Protein AF-A0A534AKU2-F1 (afdb_monomer)

Solvent-accessible surface area (backbone atoms only — not comparable to full-atom values): 5344 Å² total; per-residue (Å²): 106,74,69,56,55,46,52,48,54,33,48,78,67,65,27,39,74,83,92,69,94,62,51,67,70,50,43,52,71,52,44,66,61,97,46,73,70,43,45,52,27,48,44,48,29,44,52,50,54,47,37,66,74,68,60,89,50,86,70,57,66,66,60,53,52,50,26,51,51,37,38,50,53,41,44,50,63,70,68,44,75,81,76,67,89,83,80,89,127

Nearest PDB structures (foldseek):
  6fes-assembly1_A  TM=4.910E-01  e=7.655E+00  synthetic construct

Structure (mmCIF, N/CA/C/O backbone):
data_AF-A0A534AKU2-F1
#
_entry.id   AF-A0A534AKU2-F1
#
loop_
_atom_site.group_PDB
_atom_site.id
_atom_site.type_symbol
_atom_site.label_atom_id
_atom_site.label_alt_id
_atom_site.label_comp_id
_atom_site.label_asym_id
_atom_site.label_entity_id
_atom_site.label_seq_id
_atom_site.pdbx_PDB_ins_code
_atom_site.Cartn_x
_atom_site.Cartn_y
_atom_site.Cartn_z
_atom_site.occupancy
_atom_site.B_iso_or_equiv
_atom_site.auth_seq_id
_atom_site.auth_comp_id
_atom_site.auth_asym_id
_atom_site.auth_atom_id
_atom_site.pdbx_PDB_model_num
ATOM 1 N N . MET A 1 1 ? 5.765 -9.241 1.322 1.00 80.00 1 MET A N 1
ATOM 2 C CA . MET A 1 1 ? 6.015 -8.128 0.366 1.00 80.00 1 MET A CA 1
A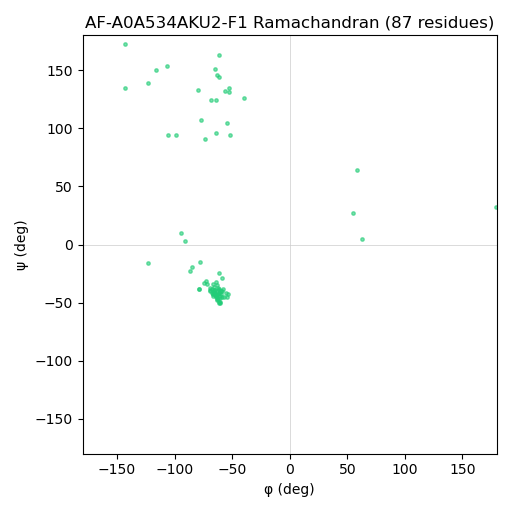TOM 3 C C . MET A 1 1 ? 5.624 -6.787 1.011 1.00 80.00 1 MET A C 1
ATOM 5 O O . MET A 1 1 ? 4.718 -6.795 1.829 1.00 80.00 1 MET A O 1
ATOM 9 N N . LEU A 1 2 ? 6.251 -5.638 0.689 1.00 91.12 2 LEU A N 1
ATOM 10 C CA . LEU A 1 2 ? 5.963 -4.340 1.357 1.00 91.12 2 LEU A CA 1
ATOM 11 C C . LEU A 1 2 ? 4.477 -3.932 1.307 1.00 91.12 2 LEU A C 1
ATOM 13 O O . LEU A 1 2 ? 3.925 -3.495 2.310 1.00 91.12 2 LEU A O 1
ATOM 17 N N . LEU A 1 3 ? 3.810 -4.132 0.167 1.00 90.19 3 LEU A N 1
ATOM 18 C CA . LEU A 1 3 ? 2.382 -3.831 0.029 1.00 90.19 3 LEU A CA 1
ATOM 19 C C . LEU A 1 3 ? 1.498 -4.703 0.944 1.00 90.19 3 LEU A C 1
ATOM 21 O O . LEU A 1 3 ? 0.488 -4.222 1.441 1.00 90.19 3 LEU A O 1
ATOM 25 N N . GLU A 1 4 ? 1.886 -5.954 1.216 1.00 89.25 4 GLU A N 1
ATOM 26 C CA . GLU A 1 4 ? 1.157 -6.833 2.149 1.00 89.25 4 GLU A CA 1
ATOM 27 C C . GLU A 1 4 ? 1.295 -6.348 3.594 1.00 89.25 4 GLU A C 1
ATOM 29 O O . GLU A 1 4 ? 0.321 -6.385 4.337 1.00 89.25 4 GLU A O 1
ATOM 34 N N . LEU A 1 5 ? 2.472 -5.839 3.978 1.00 91.81 5 LEU A N 1
ATOM 35 C CA . LEU A 1 5 ? 2.674 -5.239 5.300 1.00 91.81 5 LEU A CA 1
ATOM 36 C C . LEU A 1 5 ? 1.800 -3.995 5.478 1.00 91.81 5 LEU A C 1
ATOM 38 O O . LEU A 1 5 ? 1.155 -3.841 6.508 1.00 91.81 5 LEU A O 1
ATOM 42 N N . ILE A 1 6 ? 1.725 -3.137 4.457 1.00 92.94 6 ILE A N 1
ATOM 43 C CA . ILE A 1 6 ? 0.855 -1.954 4.479 1.00 92.94 6 ILE A CA 1
ATOM 44 C C . ILE A 1 6 ? -0.619 -2.364 4.551 1.00 92.94 6 ILE A C 1
ATOM 46 O O . ILE A 1 6 ? -1.363 -1.813 5.357 1.00 92.94 6 ILE A O 1
ATOM 50 N N . ALA A 1 7 ? -1.048 -3.349 3.756 1.00 89.94 7 ALA A N 1
ATOM 51 C CA . ALA A 1 7 ? -2.420 -3.852 3.801 1.00 89.94 7 ALA A CA 1
ATOM 52 C C . ALA A 1 7 ? -2.770 -4.439 5.180 1.00 89.94 7 ALA A C 1
ATOM 54 O O . ALA A 1 7 ? -3.847 -4.154 5.700 1.00 89.94 7 ALA A O 1
ATOM 55 N N . ALA A 1 8 ? -1.850 -5.187 5.798 1.00 89.31 8 ALA A N 1
ATOM 56 C CA . ALA A 1 8 ? -2.013 -5.712 7.150 1.00 89.31 8 ALA A CA 1
ATOM 57 C C . ALA A 1 8 ? -2.129 -4.586 8.186 1.00 89.31 8 ALA A C 1
ATOM 59 O O . ALA A 1 8 ? -3.079 -4.583 8.958 1.00 89.31 8 ALA A O 1
ATOM 60 N N . ARG A 1 9 ? -1.249 -3.574 8.145 1.00 91.69 9 ARG A N 1
ATOM 61 C CA . ARG A 1 9 ? -1.328 -2.404 9.040 1.00 91.69 9 ARG A CA 1
ATOM 62 C C . ARG A 1 9 ? -2.639 -1.643 8.890 1.00 91.69 9 ARG A C 1
ATOM 64 O O . ARG A 1 9 ? -3.238 -1.235 9.878 1.00 91.69 9 ARG A O 1
ATOM 71 N N . LEU A 1 10 ? -3.103 -1.453 7.656 1.00 91.19 10 LEU A N 1
ATOM 72 C CA . LEU A 1 10 ? -4.390 -0.813 7.409 1.00 91.19 10 LEU A CA 1
ATOM 73 C C . LEU A 1 10 ? -5.545 -1.658 7.959 1.00 91.19 10 LEU A C 1
ATOM 75 O O . LEU A 1 10 ? -6.476 -1.090 8.515 1.00 91.19 10 LEU A O 1
ATOM 79 N N . ALA A 1 11 ? -5.495 -2.986 7.838 1.00 88.81 11 ALA A N 1
ATOM 80 C CA . ALA A 1 11 ? -6.503 -3.874 8.414 1.00 88.81 11 ALA A CA 1
ATOM 81 C C . ALA A 1 11 ? -6.480 -3.862 9.954 1.00 88.81 11 ALA A C 1
ATOM 83 O O . ALA A 1 11 ? -7.532 -3.732 10.566 1.00 88.81 11 ALA A O 1
ATOM 84 N N . GLU A 1 12 ? -5.295 -3.919 10.571 1.00 90.25 12 GLU A N 1
ATOM 85 C CA . GLU A 1 12 ? -5.090 -3.838 12.029 1.00 90.25 12 GLU A CA 1
ATOM 86 C C . GLU A 1 12 ? -5.634 -2.532 12.631 1.00 90.25 12 GLU A C 1
ATOM 88 O O . GLU A 1 12 ? -6.038 -2.504 13.788 1.00 90.25 12 GLU A O 1
ATOM 93 N N . GLN A 1 13 ? -5.656 -1.449 11.849 1.00 91.12 13 GLN A N 1
ATOM 94 C CA . GLN A 1 13 ? -6.178 -0.140 12.254 1.00 91.12 13 GLN A CA 1
ATOM 95 C C . GLN A 1 13 ? -7.651 0.079 11.859 1.00 91.12 13 GLN A C 1
ATOM 97 O O . GLN A 1 13 ? -8.130 1.214 11.896 1.00 91.12 13 GLN A O 1
ATOM 102 N N . ASP A 1 14 ? -8.350 -0.961 11.389 1.00 89.56 14 ASP A N 1
ATOM 103 C CA . ASP A 1 14 ? -9.699 -0.872 10.819 1.00 89.56 14 ASP A CA 1
ATOM 104 C C . ASP A 1 14 ? -9.798 0.143 9.664 1.00 89.56 14 ASP A C 1
ATOM 106 O O . ASP A 1 14 ? -10.839 0.735 9.412 1.00 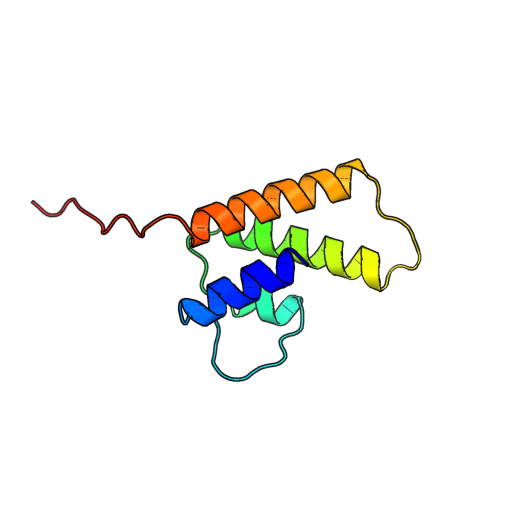89.56 14 ASP A O 1
ATOM 110 N N . ARG A 1 15 ? -8.718 0.411 8.926 1.00 89.06 15 ARG A N 1
ATOM 111 C CA . ARG A 1 15 ? -8.663 1.397 7.823 1.00 89.06 15 ARG A CA 1
ATOM 112 C C . ARG A 1 15 ? -8.994 0.804 6.460 1.00 89.06 15 ARG A C 1
ATOM 114 O O . ARG A 1 15 ? -8.966 1.528 5.463 1.00 89.06 15 ARG A O 1
ATOM 121 N N . LEU A 1 16 ? -9.341 -0.477 6.428 1.00 87.31 16 LEU A N 1
ATOM 122 C CA . LEU A 1 16 ? -9.922 -1.168 5.285 1.00 87.31 16 LEU A CA 1
ATOM 123 C C . LEU A 1 16 ? -11.339 -1.635 5.624 1.00 87.31 16 LEU A C 1
ATOM 125 O O . LEU A 1 16 ? -11.630 -1.928 6.784 1.00 87.31 16 LEU A O 1
ATOM 129 N N . PRO A 1 17 ? -12.237 -1.720 4.630 1.00 78.94 17 PRO A N 1
ATOM 130 C CA . PRO A 1 17 ? -13.518 -2.376 4.833 1.00 78.94 17 PRO A CA 1
ATOM 131 C C . PRO A 1 17 ? -13.308 -3.860 5.196 1.00 78.94 17 PRO A C 1
ATOM 133 O O . PRO A 1 17 ? -12.400 -4.495 4.649 1.00 78.94 17 PRO A O 1
ATOM 136 N N . PRO A 1 18 ? -14.146 -4.436 6.077 1.00 67.00 18 PRO A N 1
ATOM 137 C CA . PRO A 1 18 ? -14.012 -5.827 6.491 1.00 67.00 18 PRO A CA 1
ATOM 138 C C . PRO A 1 18 ? -14.208 -6.803 5.319 1.00 67.00 18 PRO A C 1
ATOM 140 O O . PRO A 1 18 ? -15.031 -6.577 4.428 1.00 67.00 18 PRO A O 1
ATOM 143 N N . ALA A 1 19 ? -13.466 -7.916 5.376 1.00 59.25 19 ALA A N 1
ATOM 144 C CA . ALA A 1 19 ? -13.653 -9.131 4.577 1.00 59.25 19 ALA A CA 1
ATOM 145 C C . ALA A 1 19 ? -13.590 -8.970 3.043 1.00 59.25 19 ALA A C 1
ATOM 147 O O . ALA A 1 19 ? -14.570 -9.247 2.350 1.00 59.25 19 ALA A O 1
ATOM 148 N N . ARG A 1 20 ? -12.435 -8.581 2.477 1.00 58.69 20 ARG A N 1
ATOM 149 C CA . ARG A 1 20 ? -12.239 -8.591 1.012 1.00 58.69 20 ARG A CA 1
ATOM 150 C C . ARG A 1 20 ? -10.830 -9.004 0.587 1.00 58.69 20 ARG A C 1
ATOM 152 O O . ARG A 1 20 ? -9.847 -8.462 1.084 1.00 58.69 20 ARG A O 1
ATOM 159 N N . ALA A 1 21 ? -10.752 -9.887 -0.411 1.00 64.69 21 ALA A N 1
ATOM 160 C CA . ALA A 1 21 ? -9.602 -9.960 -1.305 1.00 64.69 21 ALA A CA 1
ATOM 161 C C . ALA A 1 21 ? -9.688 -8.751 -2.248 1.00 64.69 21 ALA A C 1
ATOM 163 O O . ALA A 1 21 ? -10.391 -8.793 -3.252 1.00 64.69 21 ALA A O 1
ATOM 164 N N . LEU A 1 22 ? -9.068 -7.638 -1.857 1.00 70.88 22 LEU A N 1
ATOM 165 C CA . LEU A 1 22 ? -9.048 -6.423 -2.669 1.00 70.88 22 LEU A CA 1
ATOM 166 C C . LEU A 1 22 ? -7.996 -6.568 -3.766 1.00 70.88 22 LEU A C 1
ATOM 168 O O . LEU A 1 22 ? -6.846 -6.923 -3.497 1.00 70.88 22 LEU A O 1
ATOM 172 N N . THR A 1 23 ? -8.369 -6.230 -4.996 1.00 80.06 23 THR A N 1
ATOM 173 C CA . THR A 1 23 ? -7.383 -5.889 -6.022 1.00 80.06 23 THR A CA 1
ATOM 174 C C . THR A 1 23 ? -6.579 -4.663 -5.581 1.00 80.06 23 THR A C 1
ATOM 176 O O . THR A 1 23 ? -6.990 -3.896 -4.709 1.00 80.06 23 THR A O 1
ATOM 179 N N . VAL A 1 24 ? -5.428 -4.434 -6.211 1.00 76.44 24 VAL A N 1
ATOM 180 C CA . VAL A 1 24 ? -4.590 -3.249 -5.968 1.00 76.44 24 VAL A CA 1
ATOM 181 C C . VAL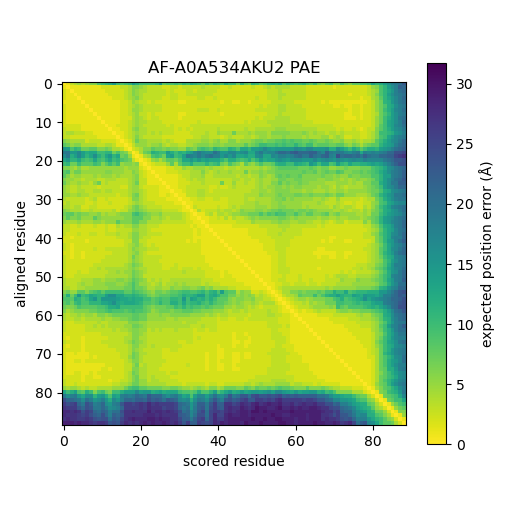 A 1 24 ? -5.379 -1.944 -6.124 1.00 76.44 24 VAL A C 1
ATOM 183 O O . VAL A 1 24 ? -5.263 -1.048 -5.289 1.00 76.44 24 VAL A O 1
ATOM 186 N N . HIS A 1 25 ? -6.222 -1.859 -7.151 1.00 77.56 25 HIS A N 1
ATOM 187 C CA . HIS A 1 25 ? -7.059 -0.689 -7.395 1.00 77.56 25 HIS A CA 1
ATOM 188 C C . HIS A 1 25 ? -8.143 -0.506 -6.321 1.00 77.56 25 HIS A C 1
ATOM 190 O O . HIS A 1 25 ? -8.447 0.608 -5.896 1.00 77.56 25 HIS A O 1
ATOM 196 N N . GLU A 1 26 ? -8.732 -1.601 -5.845 1.00 83.69 26 GLU A N 1
ATOM 197 C CA . GLU A 1 26 ? -9.717 -1.524 -4.769 1.00 83.69 26 GLU A CA 1
ATOM 198 C C . GLU A 1 26 ? -9.061 -1.191 -3.428 1.00 83.69 26 GLU A C 1
ATOM 200 O O . GLU A 1 26 ? -9.645 -0.446 -2.645 1.00 83.69 26 GLU A O 1
ATOM 205 N N . LEU A 1 27 ? -7.836 -1.665 -3.180 1.00 84.88 27 LEU A N 1
ATOM 206 C CA . LEU A 1 27 ? -7.049 -1.327 -1.995 1.00 84.88 27 LEU A CA 1
ATOM 207 C C . LEU A 1 27 ? -6.776 0.180 -1.924 1.00 84.88 27 LEU A C 1
ATOM 209 O O . LEU A 1 27 ? -7.045 0.798 -0.895 1.00 84.88 27 LEU A O 1
ATOM 213 N N . THR A 1 28 ? -6.292 0.790 -3.011 1.00 85.50 28 THR A N 1
ATOM 214 C CA . THR A 1 28 ? -5.985 2.232 -3.050 1.00 85.50 28 THR A CA 1
ATOM 215 C C . THR A 1 28 ? -7.228 3.097 -2.859 1.00 85.50 28 THR A C 1
ATOM 217 O O . THR A 1 28 ? -7.161 4.150 -2.223 1.00 85.50 28 THR A O 1
ATOM 220 N N . ARG A 1 29 ? -8.380 2.649 -3.372 1.00 85.44 29 ARG A N 1
ATOM 221 C CA . ARG A 1 29 ? -9.653 3.371 -3.256 1.00 85.44 29 ARG A CA 1
ATOM 222 C C . ARG A 1 29 ? -10.319 3.196 -1.892 1.00 85.44 29 ARG A C 1
ATOM 224 O O . ARG A 1 29 ? -10.927 4.143 -1.395 1.00 85.44 29 ARG A O 1
ATOM 231 N N . ALA A 1 30 ? -10.250 1.996 -1.320 1.00 87.69 30 ALA A N 1
ATOM 232 C CA . ALA A 1 30 ? -10.953 1.640 -0.091 1.00 87.69 30 ALA A CA 1
ATOM 233 C C . ALA A 1 30 ? -10.173 1.990 1.182 1.00 87.69 30 ALA A C 1
ATOM 235 O O . ALA A 1 30 ? -10.787 2.151 2.238 1.00 87.69 30 ALA A O 1
ATOM 236 N N . ALA A 1 31 ? -8.846 2.115 1.097 1.00 89.44 31 ALA A N 1
ATOM 237 C CA . ALA A 1 31 ? -8.020 2.501 2.229 1.00 89.44 31 ALA A CA 1
ATOM 238 C C . ALA A 1 31 ? -8.358 3.919 2.707 1.00 89.44 31 ALA A C 1
ATOM 240 O O . ALA A 1 31 ? -8.268 4.902 1.963 1.00 89.44 31 ALA A O 1
ATOM 241 N N . ARG A 1 32 ? -8.695 4.039 3.992 1.00 90.38 32 ARG A N 1
ATOM 242 C CA . ARG A 1 32 ? -8.742 5.333 4.677 1.00 90.38 32 ARG A CA 1
ATOM 243 C C . ARG A 1 32 ? -7.311 5.749 4.982 1.00 90.38 32 ARG A C 1
ATOM 245 O O . ARG A 1 32 ? -6.718 5.170 5.878 1.00 90.38 32 ARG A O 1
ATOM 252 N N . LEU A 1 33 ? -6.746 6.730 4.285 1.00 90.50 33 LEU A N 1
ATOM 253 C CA . LEU A 1 33 ? -5.337 7.139 4.439 1.00 90.50 33 LEU A CA 1
ATOM 254 C C . LEU A 1 33 ? -5.195 8.478 5.187 1.00 90.50 33 LEU A C 1
ATOM 256 O O . LEU A 1 33 ? -6.163 9.236 5.209 1.00 90.50 33 LEU A O 1
ATOM 260 N N . PRO A 1 34 ? -4.057 8.742 5.870 1.00 85.94 34 PRO A N 1
ATOM 261 C CA . PRO A 1 34 ? -3.887 9.950 6.687 1.00 85.94 34 PRO A CA 1
ATOM 262 C C . PRO A 1 34 ? -3.891 11.243 5.866 1.00 85.94 34 PRO A C 1
ATOM 264 O O . PRO A 1 34 ? -4.439 12.243 6.320 1.00 85.94 34 PRO A O 1
ATOM 267 N N . GLY A 1 35 ? -3.312 11.217 4.663 1.00 85.56 35 GLY A N 1
ATOM 268 C CA . GLY A 1 35 ? -3.298 12.356 3.749 1.00 85.56 35 GLY A CA 1
ATOM 269 C C . GLY A 1 35 ? -3.430 11.973 2.276 1.00 85.56 35 GLY A C 1
ATOM 270 O O . GLY A 1 35 ? -3.378 10.803 1.896 1.00 85.56 35 GLY A O 1
ATOM 271 N N . GLU A 1 36 ? -3.584 12.984 1.423 1.00 82.00 36 GLU A N 1
ATOM 272 C CA . GLU A 1 36 ? -3.699 12.811 -0.031 1.00 82.00 36 GLU A CA 1
ATOM 273 C C . GLU A 1 36 ? -2.405 12.258 -0.646 1.00 82.00 36 GLU A C 1
ATOM 275 O O . GLU A 1 36 ? -2.447 11.296 -1.411 1.00 82.00 36 GLU A O 1
ATOM 280 N N . SER A 1 37 ? -1.241 12.745 -0.201 1.00 87.81 37 SER A N 1
ATOM 281 C CA . SER A 1 37 ? 0.062 12.214 -0.627 1.00 87.81 37 SER A CA 1
ATOM 282 C C . SER A 1 37 ? 0.263 10.737 -0.261 1.00 87.81 37 SER A C 1
ATOM 284 O O . SER A 1 37 ? 1.018 10.033 -0.923 1.00 87.81 37 SER A O 1
ATOM 286 N N . ASP A 1 38 ? -0.420 10.221 0.765 1.00 91.06 38 ASP A N 1
ATOM 287 C CA . ASP A 1 38 ? -0.354 8.798 1.125 1.00 91.06 38 ASP A CA 1
ATOM 288 C C . ASP A 1 38 ? -1.096 7.918 0.119 1.00 91.06 38 ASP A C 1
ATOM 290 O O . ASP A 1 38 ? -0.694 6.780 -0.136 1.00 91.06 38 ASP A O 1
ATOM 294 N N . ARG A 1 39 ? -2.157 8.453 -0.496 1.00 90.31 39 ARG A N 1
ATOM 295 C CA . ARG A 1 39 ? -2.884 7.778 -1.574 1.00 90.31 39 ARG A CA 1
ATOM 296 C C . ARG A 1 39 ? -2.030 7.654 -2.824 1.00 90.31 39 ARG A C 1
ATOM 298 O O . ARG A 1 39 ? -2.030 6.588 -3.444 1.00 90.31 39 ARG A O 1
ATOM 305 N N . GLU A 1 40 ? -1.293 8.703 -3.172 1.00 90.81 40 GLU A N 1
ATOM 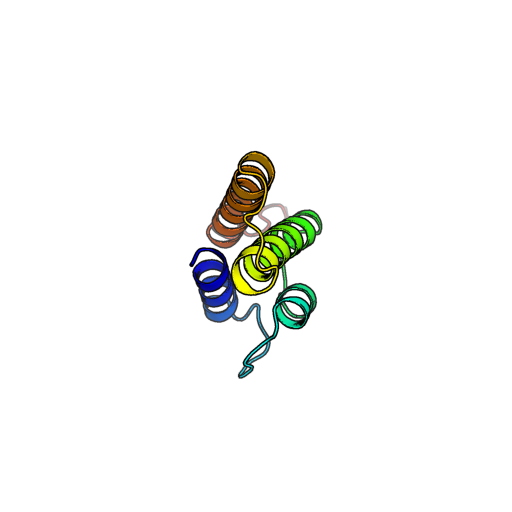306 C CA . GLU A 1 40 ? -0.328 8.669 -4.274 1.00 90.81 40 GLU A CA 1
ATOM 307 C C . GLU A 1 40 ? 0.763 7.629 -3.999 1.00 90.81 40 GLU A C 1
ATOM 309 O O . GLU A 1 40 ? 0.949 6.716 -4.803 1.00 90.81 40 GLU A O 1
ATOM 314 N N . ARG A 1 41 ? 1.379 7.665 -2.807 1.00 93.38 41 ARG A N 1
ATOM 315 C CA . ARG A 1 41 ? 2.391 6.678 -2.381 1.00 93.38 41 ARG A CA 1
ATOM 316 C C . ARG A 1 41 ? 1.885 5.235 -2.474 1.00 93.38 41 ARG A C 1
ATOM 318 O O . ARG A 1 41 ? 2.601 4.365 -2.973 1.00 93.38 41 ARG A O 1
ATOM 325 N N . LEU A 1 42 ? 0.660 4.965 -2.010 1.00 92.62 42 LEU A N 1
ATOM 326 C CA . LEU A 1 42 ? 0.060 3.630 -2.088 1.00 92.62 42 LEU A CA 1
ATOM 327 C C . LEU A 1 42 ? -0.176 3.203 -3.542 1.00 92.62 42 LEU A C 1
ATOM 329 O O . LEU A 1 42 ? 0.095 2.057 -3.896 1.00 92.62 42 LEU A O 1
ATOM 333 N N . SER A 1 43 ? -0.655 4.123 -4.381 1.00 90.88 43 SER A N 1
ATOM 334 C CA . SER A 1 43 ? -0.955 3.854 -5.791 1.00 90.88 43 SER A CA 1
ATOM 335 C C . SER A 1 43 ? 0.312 3.561 -6.593 1.00 90.88 43 SER A C 1
ATOM 337 O O . SER A 1 43 ? 0.344 2.602 -7.363 1.00 90.88 43 SER A O 1
ATOM 339 N N . GLU A 1 44 ? 1.381 4.327 -6.371 1.00 91.94 44 GLU A N 1
ATOM 340 C CA . GLU A 1 44 ? 2.682 4.111 -7.009 1.00 91.94 44 GLU A CA 1
ATOM 341 C C . GLU A 1 44 ? 3.299 2.763 -6.624 1.00 91.94 44 GLU A C 1
ATOM 343 O O . GLU A 1 44 ? 3.730 2.003 -7.500 1.00 91.94 44 GLU A O 1
ATOM 348 N N . LEU A 1 45 ? 3.306 2.437 -5.326 1.00 93.06 45 LEU A N 1
ATOM 349 C CA . LEU A 1 45 ? 3.814 1.155 -4.840 1.00 93.06 45 LEU A CA 1
ATOM 350 C C . LEU A 1 45 ? 3.026 -0.011 -5.439 1.00 93.06 45 LEU A C 1
ATOM 352 O O . LEU A 1 45 ? 3.609 -0.997 -5.892 1.00 93.06 45 LEU A O 1
ATOM 356 N N . ALA A 1 4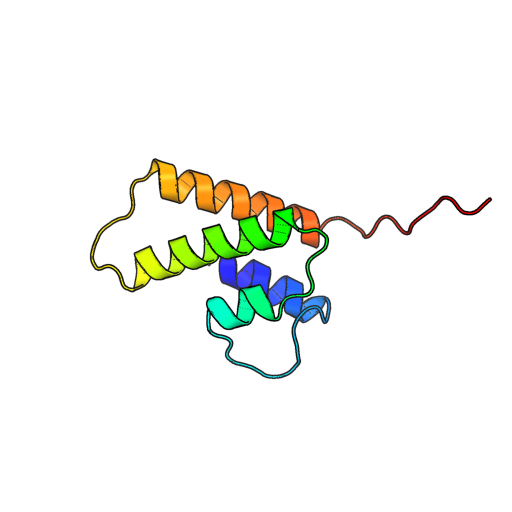6 ? 1.701 0.095 -5.445 1.00 90.94 46 ALA A N 1
ATOM 357 C CA . ALA A 1 46 ? 0.849 -0.982 -5.900 1.00 90.94 46 ALA A CA 1
ATOM 358 C C . ALA A 1 46 ? 0.973 -1.203 -7.420 1.00 90.94 46 ALA A C 1
ATOM 360 O O . ALA A 1 46 ? 1.131 -2.347 -7.850 1.00 90.94 46 ALA A O 1
ATOM 361 N N . ALA A 1 47 ? 1.070 -0.132 -8.215 1.00 89.38 47 ALA A N 1
ATOM 362 C CA . ALA A 1 47 ? 1.373 -0.221 -9.644 1.00 89.38 4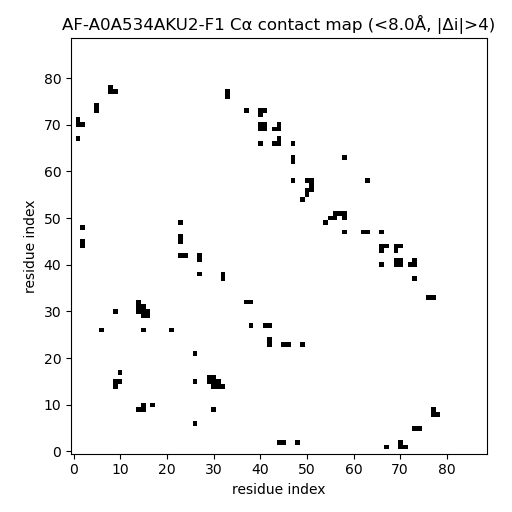7 ALA A CA 1
ATOM 363 C C . ALA A 1 47 ? 2.756 -0.846 -9.916 1.00 89.38 47 ALA A C 1
ATOM 365 O O . ALA A 1 47 ? 2.922 -1.617 -10.863 1.00 89.38 47 ALA A O 1
ATOM 366 N N . ALA A 1 48 ? 3.769 -0.547 -9.094 1.00 90.56 48 ALA A N 1
ATOM 367 C CA . ALA A 1 48 ? 5.076 -1.195 -9.203 1.00 90.56 48 ALA A CA 1
ATOM 368 C C . ALA A 1 48 ? 4.985 -2.706 -8.925 1.00 90.56 48 ALA A C 1
ATOM 370 O O . ALA A 1 48 ? 5.538 -3.500 -9.689 1.00 90.56 48 ALA A O 1
ATOM 371 N N . CYS A 1 49 ? 4.239 -3.118 -7.893 1.00 89.06 49 CYS A N 1
ATOM 372 C CA . CYS A 1 49 ? 3.990 -4.531 -7.600 1.00 89.06 49 CYS A CA 1
ATOM 373 C C . CYS A 1 49 ? 3.259 -5.250 -8.746 1.00 89.06 49 CYS A C 1
ATOM 375 O O . CYS A 1 49 ? 3.621 -6.378 -9.079 1.00 89.06 49 CYS A O 1
ATOM 377 N N . GLU A 1 50 ? 2.261 -4.617 -9.370 1.00 88.88 50 GLU A N 1
ATOM 378 C CA . GLU A 1 50 ? 1.559 -5.185 -10.529 1.00 88.88 50 GLU A CA 1
ATOM 379 C C . GLU A 1 50 ? 2.485 -5.354 -11.731 1.00 88.88 50 GLU A C 1
ATOM 381 O O . GLU A 1 50 ? 2.497 -6.419 -12.346 1.00 88.88 50 GLU A O 1
ATOM 386 N N . ARG A 1 51 ? 3.319 -4.353 -12.040 1.00 88.56 51 ARG A N 1
ATOM 387 C CA . ARG A 1 51 ? 4.286 -4.464 -13.142 1.00 88.56 51 ARG A CA 1
ATOM 388 C C . ARG A 1 51 ? 5.270 -5.607 -12.919 1.00 88.56 51 ARG A C 1
ATOM 390 O O . ARG A 1 51 ? 5.490 -6.380 -13.845 1.00 88.56 51 ARG A O 1
ATOM 397 N N . VAL A 1 52 ? 5.814 -5.756 -11.711 1.00 88.44 52 VAL A N 1
ATOM 398 C CA . VAL A 1 52 ? 6.712 -6.879 -11.379 1.00 88.44 52 VAL A CA 1
ATOM 399 C C . VAL A 1 52 ? 6.013 -8.226 -11.580 1.00 88.44 52 VAL A C 1
ATOM 401 O O . VAL A 1 52 ? 6.626 -9.163 -12.079 1.00 88.44 52 VAL A O 1
ATOM 404 N N . ARG A 1 53 ? 4.731 -8.330 -11.214 1.00 86.06 53 ARG A N 1
ATOM 405 C CA . ARG A 1 53 ? 3.972 -9.587 -11.285 1.00 86.06 53 ARG A CA 1
ATOM 406 C C . ARG A 1 53 ? 3.486 -9.944 -12.685 1.00 86.06 53 ARG A C 1
ATOM 408 O O . ARG A 1 53 ? 3.470 -11.121 -13.025 1.00 86.06 53 ARG A O 1
ATOM 415 N N . PHE A 1 54 ? 3.066 -8.954 -13.469 1.00 86.38 54 PHE A N 1
ATOM 416 C CA . PHE A 1 54 ? 2.268 -9.195 -14.673 1.00 86.38 54 PHE A CA 1
ATOM 417 C C . PHE A 1 54 ? 2.871 -8.639 -15.964 1.00 86.38 54 PHE A C 1
ATOM 419 O O . PHE A 1 54 ? 2.440 -9.042 -17.038 1.00 86.38 54 PHE A O 1
ATOM 426 N N . SER A 1 55 ? 3.853 -7.731 -15.915 1.00 84.12 55 SER A N 1
ATOM 427 C CA . SER A 1 55 ? 4.328 -7.076 -17.148 1.00 84.12 55 SER A CA 1
ATOM 428 C C . SER A 1 55 ? 5.256 -7.939 -18.008 1.00 84.12 55 SER A C 1
ATOM 430 O O . SER A 1 55 ? 5.522 -7.584 -19.156 1.00 84.12 55 SER A O 1
ATOM 432 N N . GLY A 1 56 ? 5.798 -9.035 -17.462 1.00 79.44 56 GLY A N 1
ATOM 433 C CA . GLY A 1 56 ? 6.804 -9.864 -18.138 1.00 79.44 56 GLY A CA 1
ATOM 434 C C . GLY A 1 56 ? 8.119 -9.132 -18.451 1.00 79.44 56 GLY A C 1
ATOM 435 O O . GLY A 1 56 ? 8.989 -9.702 -19.104 1.00 79.44 56 GLY A O 1
ATOM 436 N N . ARG A 1 57 ? 8.275 -7.878 -18.002 1.00 81.12 57 ARG A N 1
ATOM 437 C CA . ARG A 1 57 ? 9.476 -7.053 -18.149 1.00 81.12 57 ARG A CA 1
ATOM 438 C C . ARG A 1 57 ? 9.954 -6.610 -16.775 1.00 81.12 57 ARG A C 1
ATOM 440 O O . ARG A 1 57 ? 9.155 -6.222 -15.925 1.00 81.12 57 ARG A O 1
ATOM 447 N N . GLU A 1 58 ? 11.264 -6.633 -16.567 1.00 80.44 58 GLU A N 1
ATOM 448 C CA . GLU A 1 58 ? 11.837 -6.092 -15.339 1.00 80.44 58 GLU A CA 1
ATOM 449 C C . GLU A 1 58 ? 11.660 -4.561 -15.333 1.00 80.44 58 GLU A C 1
ATOM 451 O O . GLU A 1 58 ? 12.043 -3.898 -16.304 1.00 80.44 58 GLU A O 1
ATOM 456 N N . PRO A 1 59 ? 11.032 -3.972 -14.298 1.00 83.62 59 PRO A N 1
ATOM 457 C CA . PRO A 1 59 ? 10.931 -2.523 -14.193 1.00 83.62 59 PRO A CA 1
ATOM 458 C C . PRO A 1 59 ? 12.318 -1.901 -14.004 1.00 83.62 59 PRO A C 1
ATOM 460 O O . PRO A 1 59 ? 13.199 -2.500 -13.391 1.00 83.62 59 PRO A O 1
ATOM 463 N N . ALA A 1 60 ? 12.491 -0.664 -14.479 1.00 89.81 60 ALA A N 1
ATOM 464 C CA . ALA A 1 60 ? 13.718 0.094 -14.243 1.00 89.81 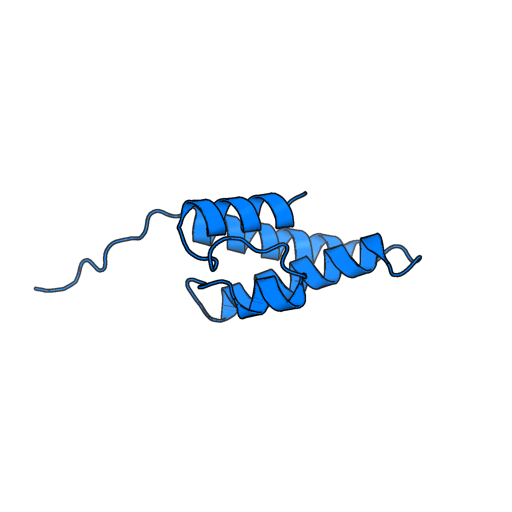60 ALA A CA 1
ATOM 465 C C . ALA A 1 60 ? 14.043 0.144 -12.739 1.00 89.81 60 ALA A C 1
ATOM 467 O O . ALA A 1 60 ? 13.157 0.398 -11.911 1.00 89.81 60 ALA A O 1
ATOM 468 N N . ARG A 1 61 ? 15.312 -0.092 -12.384 1.00 89.44 61 ARG A N 1
ATOM 469 C CA . ARG A 1 61 ? 15.756 -0.173 -10.983 1.00 89.44 61 ARG A CA 1
ATOM 470 C C . ARG A 1 61 ? 15.441 1.099 -10.210 1.00 89.44 61 ARG A C 1
ATOM 472 O O . ARG A 1 61 ? 15.027 1.021 -9.057 1.00 89.44 61 ARG A O 1
ATOM 479 N N . GLU A 1 62 ? 15.589 2.250 -10.848 1.00 92.12 62 GLU A N 1
ATOM 480 C CA . GLU A 1 62 ? 15.323 3.567 -10.277 1.00 92.12 62 GLU A CA 1
ATOM 481 C C . GLU A 1 62 ? 13.835 3.730 -9.950 1.00 92.12 62 GLU A C 1
ATOM 483 O O . GLU A 1 62 ? 13.481 4.186 -8.863 1.00 92.12 62 GLU A O 1
ATOM 488 N N . ALA A 1 63 ? 12.956 3.284 -10.852 1.00 89.31 63 ALA A N 1
ATOM 489 C CA . ALA A 1 63 ? 11.511 3.327 -10.647 1.00 89.31 63 ALA A CA 1
ATOM 490 C C . ALA A 1 63 ? 11.076 2.398 -9.502 1.00 89.31 63 ALA A C 1
ATOM 492 O O . ALA A 1 63 ? 10.240 2.773 -8.678 1.00 89.31 63 ALA A O 1
ATOM 493 N N . LEU A 1 64 ? 11.673 1.205 -9.408 1.00 90.81 64 LEU A N 1
ATOM 494 C CA . LEU A 1 64 ? 11.417 0.285 -8.301 1.00 90.81 64 LEU A CA 1
ATOM 495 C C . LEU A 1 64 ? 11.932 0.847 -6.967 1.00 90.81 64 LEU A C 1
ATOM 497 O O . LEU A 1 64 ? 11.230 0.779 -5.958 1.00 90.81 64 LEU A O 1
ATOM 501 N N . ALA A 1 65 ? 13.129 1.437 -6.953 1.00 93.75 65 ALA A N 1
ATOM 502 C CA . ALA A 1 65 ? 13.705 2.060 -5.765 1.00 93.75 65 ALA A CA 1
ATOM 503 C C . ALA A 1 65 ? 12.855 3.238 -5.264 1.00 93.75 65 ALA A C 1
ATOM 505 O O . ALA A 1 65 ? 12.595 3.333 -4.061 1.00 93.75 65 ALA A O 1
ATOM 506 N N . ALA A 1 66 ? 12.368 4.085 -6.177 1.00 93.75 66 ALA A N 1
ATOM 507 C CA . ALA A 1 66 ? 11.460 5.181 -5.858 1.00 93.75 66 ALA A CA 1
ATOM 508 C C . ALA A 1 66 ? 10.150 4.662 -5.244 1.00 93.75 66 ALA A C 1
ATOM 510 O O . ALA A 1 66 ? 9.785 5.085 -4.147 1.00 93.75 66 ALA A O 1
ATOM 511 N N . ALA A 1 67 ? 9.503 3.676 -5.876 1.00 94.06 67 ALA A N 1
ATOM 512 C CA . ALA A 1 67 ? 8.268 3.075 -5.368 1.00 94.06 67 ALA A CA 1
ATOM 513 C C . ALA A 1 67 ? 8.450 2.450 -3.972 1.00 94.06 67 ALA A C 1
ATOM 515 O O . ALA A 1 67 ? 7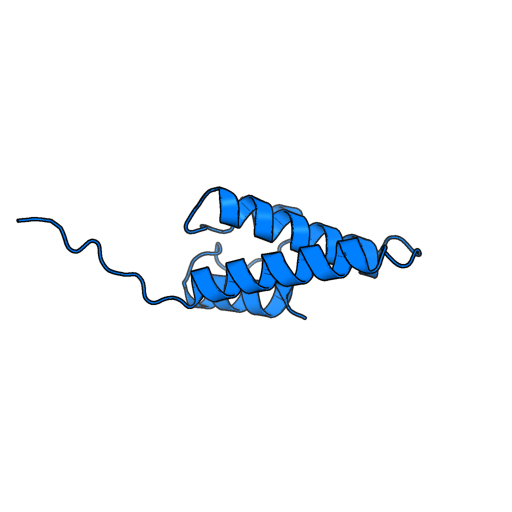.604 2.614 -3.092 1.00 94.06 67 ALA A O 1
ATOM 516 N N . LEU A 1 68 ? 9.582 1.782 -3.726 1.00 95.12 68 LEU A N 1
ATOM 517 C CA . LEU A 1 68 ? 9.917 1.249 -2.404 1.00 95.12 68 LEU A CA 1
ATOM 518 C C . LEU A 1 68 ? 10.151 2.357 -1.370 1.00 95.12 68 LEU A C 1
ATOM 520 O O . LEU A 1 68 ? 9.741 2.203 -0.221 1.00 95.12 68 LEU A O 1
ATOM 524 N N . SER A 1 69 ? 10.794 3.464 -1.752 1.00 96.38 69 SER A N 1
ATOM 525 C CA . SER A 1 69 ? 10.984 4.617 -0.864 1.00 96.38 69 SER A CA 1
ATOM 526 C C . SER A 1 69 ? 9.643 5.213 -0.442 1.00 96.38 69 SER A C 1
ATOM 528 O O . SER A 1 69 ? 9.376 5.335 0.752 1.00 96.38 69 SER A O 1
ATOM 530 N N . ARG A 1 70 ? 8.756 5.474 -1.408 1.00 94.81 70 ARG A N 1
ATOM 531 C CA . ARG A 1 70 ? 7.396 5.975 -1.163 1.00 94.81 70 ARG A CA 1
ATOM 532 C C . ARG A 1 70 ? 6.560 5.019 -0.317 1.00 94.81 70 ARG A C 1
ATOM 534 O O . ARG A 1 70 ? 5.863 5.452 0.596 1.00 94.81 70 ARG A O 1
ATOM 541 N N . GLY A 1 71 ? 6.675 3.715 -0.562 1.00 95.38 71 GLY A N 1
ATOM 542 C CA . GLY A 1 71 ? 6.023 2.693 0.252 1.00 95.38 71 GLY A CA 1
ATOM 543 C C . GLY A 1 71 ? 6.495 2.691 1.709 1.00 95.38 71 GLY A C 1
ATOM 544 O O . GLY A 1 71 ? 5.684 2.539 2.619 1.00 95.38 71 GLY A O 1
ATOM 545 N N . ARG A 1 72 ? 7.795 2.898 1.949 1.00 96.00 72 ARG A N 1
ATOM 546 C CA . ARG A 1 72 ? 8.343 3.015 3.310 1.00 96.00 72 ARG A CA 1
ATOM 547 C C . ARG A 1 72 ? 7.894 4.298 4.007 1.00 96.00 72 ARG A C 1
ATOM 549 O O . ARG A 1 72 ? 7.572 4.235 5.186 1.00 96.00 72 ARG A O 1
ATOM 556 N N . GLU A 1 73 ? 7.831 5.423 3.292 1.00 95.50 73 GLU A N 1
ATOM 557 C CA . GLU A 1 73 ? 7.260 6.675 3.818 1.00 95.50 73 GLU A CA 1
ATOM 558 C C . GLU A 1 73 ? 5.813 6.467 4.281 1.00 95.50 73 GLU A C 1
ATOM 560 O O . GLU A 1 73 ? 5.451 6.879 5.381 1.00 95.50 73 GLU A O 1
ATOM 565 N N . LEU A 1 74 ? 5.002 5.779 3.470 1.00 95.06 74 LEU A N 1
ATOM 566 C CA . LEU A 1 74 ? 3.621 5.457 3.820 1.00 95.06 74 LEU A CA 1
ATOM 567 C C . LEU A 1 74 ? 3.538 4.551 5.052 1.00 95.06 74 LEU A C 1
ATOM 569 O O . LEU A 1 74 ? 2.760 4.824 5.961 1.00 95.06 74 LEU A O 1
ATOM 573 N N . LEU A 1 75 ? 4.336 3.482 5.100 1.00 94.81 75 LEU A N 1
ATOM 574 C CA . LEU A 1 75 ? 4.350 2.584 6.253 1.00 94.81 75 LEU A CA 1
ATOM 575 C C . LEU A 1 75 ? 4.716 3.342 7.536 1.00 94.81 75 LEU A C 1
ATOM 577 O O . LEU A 1 75 ? 4.011 3.221 8.532 1.00 94.81 75 LEU A O 1
ATOM 581 N N . ALA A 1 76 ? 5.741 4.195 7.483 1.00 93.94 76 ALA A N 1
ATOM 582 C CA . ALA A 1 76 ? 6.133 5.031 8.613 1.00 93.94 76 ALA A CA 1
ATOM 583 C C . ALA A 1 76 ? 5.016 6.001 9.040 1.00 93.94 76 ALA A C 1
ATOM 585 O O . ALA A 1 76 ? 4.807 6.203 10.233 1.00 93.94 76 ALA A O 1
ATOM 586 N N . ALA A 1 77 ? 4.266 6.574 8.093 1.00 92.19 77 ALA A N 1
ATOM 587 C CA . ALA A 1 77 ? 3.118 7.431 8.396 1.00 92.19 77 ALA A CA 1
ATOM 588 C C . ALA A 1 77 ? 1.957 6.664 9.056 1.00 92.19 77 ALA A C 1
ATOM 590 O O . ALA A 1 77 ? 1.257 7.222 9.898 1.00 92.19 77 ALA A O 1
ATOM 591 N N . LEU A 1 78 ? 1.755 5.393 8.695 1.00 91.31 78 LEU A N 1
ATOM 592 C CA . LEU A 1 78 ? 0.757 4.522 9.323 1.00 91.31 78 LEU A CA 1
ATOM 593 C C . LEU A 1 78 ? 1.191 4.046 10.715 1.00 91.31 78 LEU A C 1
ATOM 595 O O . LEU A 1 78 ? 0.336 3.851 11.573 1.00 91.31 78 LEU A O 1
ATOM 599 N N . GLU A 1 79 ? 2.489 3.846 10.936 1.00 91.38 79 GLU A N 1
ATOM 600 C CA . GLU A 1 79 ? 3.056 3.396 12.215 1.00 91.38 79 GLU A CA 1
ATOM 601 C C . GLU A 1 79 ? 3.311 4.538 13.201 1.00 91.38 79 GLU A C 1
ATOM 603 O O . GLU A 1 79 ? 3.431 4.300 14.405 1.00 91.38 79 GLU A O 1
ATOM 608 N N . ALA A 1 80 ? 3.383 5.779 12.715 1.00 86.94 80 ALA A N 1
ATOM 609 C CA . ALA A 1 80 ? 3.476 6.944 13.573 1.00 86.94 80 ALA A CA 1
ATOM 610 C C . ALA A 1 80 ? 2.286 6.947 14.550 1.00 86.94 80 ALA A C 1
ATOM 612 O O . ALA A 1 80 ? 1.138 6.798 14.117 1.00 86.94 80 ALA A O 1
ATOM 613 N N . PRO A 1 81 ? 2.523 7.151 15.861 1.00 70.88 81 PRO A N 1
ATOM 614 C CA . PRO A 1 81 ? 1.435 7.366 16.797 1.00 70.88 81 PRO A CA 1
ATOM 615 C C . PRO A 1 81 ? 0.577 8.498 16.249 1.00 70.88 81 PRO A C 1
ATOM 617 O O . PRO A 1 81 ? 1.120 9.542 15.871 1.00 70.88 81 PRO A O 1
ATOM 620 N N . VAL A 1 82 ? -0.745 8.305 16.204 1.00 61.56 82 VAL A N 1
ATOM 621 C CA . VAL A 1 82 ? -1.667 9.417 15.981 1.00 61.56 82 VAL A CA 1
ATOM 622 C C . VAL A 1 82 ? -1.311 10.433 17.055 1.00 61.56 82 VAL A C 1
ATOM 624 O O . VAL A 1 82 ? -1.600 10.219 18.232 1.00 61.56 82 VAL A O 1
ATOM 627 N N . ARG A 1 83 ? -0.614 11.514 16.683 1.00 52.16 83 ARG A N 1
ATOM 628 C CA . ARG A 1 83 ? -0.548 12.684 17.546 1.00 52.16 83 ARG A CA 1
ATOM 629 C C . ARG A 1 83 ? -1.985 13.149 17.595 1.00 52.16 83 ARG A C 1
ATOM 631 O O . ARG A 1 83 ? -2.464 13.774 16.651 1.00 52.16 83 ARG A O 1
ATOM 638 N N . SER A 1 84 ? -2.691 12.726 18.641 1.00 43.59 84 SER A N 1
ATOM 639 C CA . SER A 1 84 ? -3.970 13.287 19.028 1.00 43.59 84 SER A CA 1
ATOM 640 C C . SER A 1 84 ? -3.846 14.782 18.825 1.00 43.59 84 SER A C 1
ATOM 642 O O . SER A 1 84 ? -2.868 15.370 19.280 1.00 43.59 84 SER A O 1
ATOM 644 N N . ALA A 1 85 ? -4.768 15.372 18.074 1.00 47.44 85 ALA A N 1
ATOM 645 C CA . ALA A 1 85 ? -4.836 16.809 17.902 1.00 47.44 85 ALA A CA 1
ATOM 646 C C . ALA A 1 85 ? -4.838 17.469 19.294 1.00 47.44 85 ALA A C 1
ATOM 648 O O . ALA A 1 85 ? -5.862 17.555 19.964 1.00 47.44 85 ALA A O 1
ATOM 649 N N . GLN A 1 86 ? -3.661 17.862 19.768 1.00 46.88 86 GLN A N 1
ATOM 650 C CA . GLN A 1 86 ? -3.454 18.579 21.011 1.00 46.88 86 GLN A CA 1
ATOM 651 C C . GLN A 1 86 ? -3.308 20.034 20.614 1.00 46.88 86 GLN A C 1
ATOM 653 O O . GLN A 1 86 ? -2.246 20.485 20.198 1.00 46.88 86 GLN A O 1
ATOM 658 N N . GLY A 1 87 ? -4.439 20.727 20.676 1.00 37.53 87 GLY A N 1
ATOM 659 C CA . GLY A 1 87 ? -4.536 22.144 20.363 1.00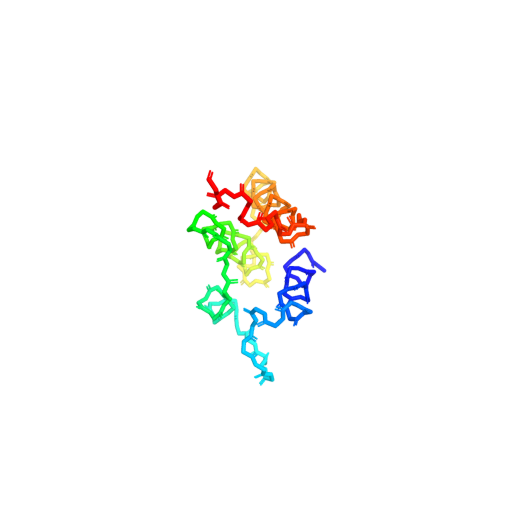 37.53 87 GLY A CA 1
ATOM 660 C C . GLY A 1 87 ? -5.947 22.701 20.501 1.00 37.53 87 GLY A C 1
ATOM 661 O O . GLY A 1 87 ? -6.313 23.587 19.744 1.00 37.53 87 GLY A O 1
ATOM 662 N N . ALA A 1 88 ? -6.750 22.170 21.426 1.00 43.44 88 ALA A N 1
ATOM 663 C CA . ALA A 1 88 ? -7.890 22.895 21.971 1.00 43.44 88 ALA A CA 1
ATOM 664 C C . ALA A 1 88 ? -7.510 23.340 23.385 1.00 43.44 88 ALA A C 1
ATOM 666 O O . ALA A 1 88 ? -7.611 22.555 24.331 1.00 43.44 88 ALA A O 1
ATOM 667 N N . ARG A 1 89 ? -7.012 24.570 23.496 1.00 42.75 89 ARG A N 1
ATOM 668 C CA . ARG A 1 89 ? -7.246 25.496 24.608 1.00 42.75 89 ARG A CA 1
ATOM 669 C C . ARG A 1 89 ? -6.719 26.870 24.238 1.00 42.75 89 ARG A C 1
ATOM 671 O O . ARG A 1 89 ? -5.567 26.931 23.765 1.00 42.75 89 ARG A O 1
#

Sequence (89 aa):
MLLELIAARLAEQDRLPPARALTVHELTRAARLPGESDRERLSELAAACERVRFSGREPAREALAAALSRGRELLAALEAPVRSAQGAR

Mean predicted aligned error: 6.5 Å

Secondary structure (DSSP, 8-state):
-HHHHHHHHHHHTT-S-SS----HHHHHHH---SSHHHHHHHHHHHHHHHHHHHSSSPPPHHHHHHHHHHHHHHHHHHHS---------

pLDDT: mean 83.65, std 13.87, range [37.53, 96.38]

Foldseek 3Di:
DLLVLLVVLQVVVVQAPPDDPDQLVRCLVRGPAPDPLLSVLSNLLNVQVCCVVPVPDDDDPVSNVVSVVSSVVNSCRSVPPPPPPPDDD

Radius of gyration: 14.34 Å; Cα contacts (8 Å, |Δi|>4): 67; chains: 1; bounding box: 30×36×43 Å